Protein AF-A0A7S1CUQ1-F1 (afdb_monomer_lite)

Structure (mmCIF, N/CA/C/O backbone):
data_AF-A0A7S1CUQ1-F1
#
_entry.id   AF-A0A7S1CUQ1-F1
#
loop_
_atom_site.group_PDB
_atom_site.id
_atom_site.type_symbol
_atom_site.label_atom_id
_atom_site.label_alt_id
_atom_site.label_comp_id
_atom_site.label_asym_id
_atom_site.label_entity_id
_atom_site.label_seq_id
_atom_site.pdbx_PDB_ins_code
_atom_site.Cartn_x
_atom_site.Cartn_y
_atom_site.Cartn_z
_atom_site.occupancy
_atom_site.B_iso_or_equiv
_atom_site.auth_seq_id
_atom_site.auth_comp_id
_atom_site.auth_asym_id
_atom_site.auth_atom_id
_atom_site.pdbx_PDB_model_num
ATOM 1 N N . SER A 1 1 ? -20.634 -3.290 65.071 1.00 40.34 1 SER A N 1
ATOM 2 C CA . SER A 1 1 ? -21.881 -3.116 64.309 1.00 40.34 1 SER A CA 1
ATOM 3 C C . SER A 1 1 ? -21.782 -1.814 63.517 1.00 40.34 1 SER A C 1
ATOM 5 O O . SER A 1 1 ? -21.958 -0.764 64.105 1.00 40.34 1 SER A O 1
ATOM 7 N N . SER A 1 2 ? -21.114 -1.758 62.360 1.00 47.91 2 SER A N 1
ATOM 8 C CA . SER A 1 2 ? -21.542 -2.211 61.019 1.00 47.91 2 SER A CA 1
ATOM 9 C C . SER A 1 2 ? -22.718 -1.411 60.440 1.00 47.91 2 SER A C 1
ATOM 11 O O . SER A 1 2 ? -23.851 -1.873 60.472 1.00 47.91 2 SER A O 1
ATOM 13 N N . SER A 1 3 ? -22.401 -0.230 59.902 1.00 41.84 3 SER A N 1
ATOM 14 C CA . SER A 1 3 ? -23.168 0.565 58.922 1.00 41.84 3 SER A CA 1
ATOM 15 C C . SER A 1 3 ? -22.393 1.883 58.770 1.00 41.84 3 SER A C 1
ATOM 17 O O . SER A 1 3 ? -22.247 2.594 59.753 1.00 41.84 3 SER A O 1
ATOM 19 N N . SER A 1 4 ? -21.761 2.254 57.664 1.00 41.06 4 SER A N 1
ATOM 20 C CA . SER A 1 4 ? -22.208 2.156 56.281 1.00 41.06 4 SER A CA 1
ATOM 21 C C . SER A 1 4 ? -20.997 2.257 55.351 1.00 41.06 4 SER A C 1
ATOM 23 O O . SER A 1 4 ? -20.430 3.321 55.110 1.00 41.06 4 SER A O 1
ATOM 25 N N . SER A 1 5 ? -20.617 1.096 54.842 1.00 43.72 5 SER A N 1
ATOM 26 C CA . SER A 1 5 ? -19.884 0.898 53.604 1.00 43.72 5 SER A CA 1
ATOM 27 C C . SER A 1 5 ? -20.591 1.556 52.408 1.00 43.72 5 SER A C 1
ATOM 29 O O . SER A 1 5 ? -21.818 1.603 52.347 1.00 43.72 5 SER A O 1
ATOM 31 N N . SER A 1 6 ? -19.774 1.960 51.430 1.00 38.28 6 SER A N 1
ATOM 32 C CA . SER A 1 6 ? -20.094 2.066 49.997 1.00 38.28 6 SER A CA 1
ATOM 33 C C . SER A 1 6 ? -20.967 3.225 49.491 1.00 38.28 6 SER A C 1
ATOM 35 O O . SER A 1 6 ? -21.843 3.016 48.655 1.00 38.28 6 SER A O 1
ATOM 37 N N . SER A 1 7 ? -20.663 4.467 49.867 1.00 38.88 7 SER A N 1
ATOM 38 C CA . SER A 1 7 ? -21.074 5.646 49.086 1.00 38.88 7 SER A CA 1
ATOM 39 C C . SER A 1 7 ? -19.852 6.494 48.717 1.00 38.88 7 SER A C 1
ATOM 41 O O . SER A 1 7 ? -19.247 7.088 49.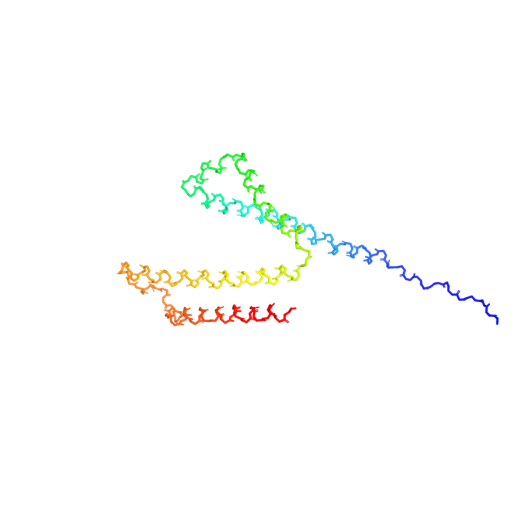603 1.00 38.88 7 SER A O 1
ATOM 43 N N . SER A 1 8 ? -19.527 6.558 47.416 1.00 43.81 8 SER A N 1
ATOM 44 C CA . SER A 1 8 ? -18.568 7.486 46.759 1.00 43.81 8 SER A CA 1
ATOM 45 C C . SER A 1 8 ? -17.245 6.932 46.204 1.00 43.81 8 SER A C 1
ATOM 47 O O . SER A 1 8 ? -16.272 7.666 46.086 1.00 43.81 8 SER A O 1
ATOM 49 N N . GLN A 1 9 ? -17.221 5.690 45.711 1.00 41.03 9 GLN A N 1
ATOM 50 C CA . GLN A 1 9 ? -16.266 5.281 44.663 1.00 41.03 9 GLN A CA 1
ATOM 51 C C . GLN A 1 9 ? -17.014 4.921 43.372 1.00 41.03 9 GLN A C 1
ATOM 53 O O . GLN A 1 9 ? -17.040 3.788 42.909 1.00 41.03 9 GLN A O 1
ATOM 58 N N . ARG A 1 10 ? -17.660 5.926 42.780 1.00 45.12 10 ARG A N 1
ATOM 59 C CA . ARG A 1 10 ? -17.940 5.957 41.342 1.00 45.12 10 ARG A CA 1
ATOM 60 C C . ARG A 1 10 ? -17.216 7.179 40.798 1.00 45.12 10 ARG A C 1
ATOM 62 O O . ARG A 1 10 ? -17.813 8.244 40.681 1.00 45.12 10 ARG A O 1
ATOM 69 N N . HIS A 1 11 ? -15.931 7.038 40.477 1.00 47.91 11 HIS A N 1
ATOM 70 C CA . HIS A 1 11 ? -15.321 7.945 39.510 1.00 47.91 11 HIS A CA 1
ATOM 71 C C . HIS A 1 11 ? -15.984 7.648 38.164 1.00 47.91 11 HIS A C 1
ATOM 73 O O . HIS A 1 11 ? -15.511 6.830 37.379 1.00 47.91 11 HIS A O 1
ATOM 79 N N . GLY A 1 12 ? -17.150 8.259 37.939 1.00 56.62 12 GLY A N 1
ATOM 80 C CA . GLY A 1 12 ? -17.695 8.400 36.603 1.00 56.62 12 GLY A CA 1
ATOM 81 C C . GLY A 1 12 ? -16.623 9.099 35.786 1.00 56.62 12 GLY A C 1
ATOM 82 O O . GLY A 1 12 ? -16.204 10.198 36.145 1.00 56.62 12 GLY A O 1
ATOM 83 N N . VAL A 1 13 ? -16.120 8.414 34.759 1.00 65.50 13 VAL A N 1
ATOM 84 C CA . VAL A 1 13 ? -15.209 8.978 33.758 1.00 65.50 13 VAL A CA 1
ATOM 85 C C . VAL A 1 13 ? -15.659 10.402 33.459 1.00 65.50 13 VAL A C 1
ATOM 87 O O . VAL A 1 13 ? -16.809 10.617 33.070 1.00 65.50 13 VAL A O 1
ATOM 90 N N . ALA A 1 14 ? -14.785 11.372 33.734 1.00 80.44 14 ALA A N 1
ATOM 91 C CA . ALA A 1 14 ? -15.136 12.776 33.625 1.00 80.44 14 ALA A CA 1
ATOM 92 C C . ALA A 1 14 ? -15.686 13.063 32.221 1.00 80.44 14 ALA A C 1
ATOM 94 O O . ALA A 1 14 ? -15.200 12.512 31.233 1.00 80.44 14 ALA A O 1
ATOM 95 N N . TRP A 1 15 ? -16.716 13.903 32.119 1.00 84.12 15 TRP A N 1
ATOM 96 C CA . TRP A 1 15 ? -17.412 14.157 30.851 1.00 84.12 15 TRP A CA 1
ATOM 97 C C . TRP A 1 15 ? -16.450 14.590 29.727 1.00 84.12 15 TRP A C 1
ATOM 99 O O . TRP A 1 15 ? -16.605 14.168 28.582 1.00 84.12 15 TRP A O 1
ATOM 109 N N . TRP A 1 16 ? -15.400 15.339 30.080 1.00 83.25 16 TRP A N 1
ATOM 110 C CA . TRP A 1 16 ? -14.325 15.740 29.176 1.00 83.25 16 TRP A CA 1
ATOM 111 C C . TRP A 1 16 ? -13.490 14.547 28.691 1.00 83.25 16 TRP A C 1
ATOM 113 O O . TRP A 1 16 ? -13.152 14.482 27.515 1.00 83.25 16 TRP A O 1
ATOM 123 N N . ALA A 1 17 ? -13.219 13.556 29.544 1.00 85.94 17 ALA A N 1
ATOM 124 C CA . ALA A 1 17 ? -12.488 12.348 29.163 1.00 85.94 17 ALA A CA 1
ATOM 125 C C . ALA A 1 17 ? -13.306 11.504 28.173 1.00 85.94 17 ALA A C 1
ATOM 127 O O . ALA A 1 17 ? -12.757 10.953 27.220 1.00 85.94 17 ALA A O 1
ATOM 128 N N . LYS A 1 18 ? -14.636 11.472 28.336 1.00 84.19 18 LYS A N 1
ATOM 129 C CA . LYS A 1 18 ? -15.547 10.830 27.377 1.00 84.19 18 LYS A CA 1
ATOM 130 C C . LYS A 1 18 ? -15.599 11.583 26.040 1.00 84.19 18 LYS A C 1
ATOM 132 O O . LYS A 1 18 ? -15.621 10.944 24.989 1.00 84.19 18 LYS A O 1
ATOM 137 N N . ALA A 1 19 ? -15.576 12.917 26.068 1.00 87.62 19 ALA A N 1
ATOM 138 C CA . ALA A 1 19 ? -15.524 13.745 24.863 1.00 87.62 19 ALA A CA 1
ATOM 139 C C . ALA A 1 19 ? -14.207 13.549 24.090 1.00 87.62 19 ALA A C 1
ATOM 141 O O . ALA A 1 19 ? -14.240 13.304 22.886 1.00 87.62 19 ALA A O 1
ATOM 142 N N . ILE A 1 20 ? -13.065 13.559 24.785 1.00 90.38 20 ILE A N 1
ATOM 143 C CA . ILE A 1 20 ? -11.745 13.315 24.183 1.00 90.38 20 ILE A CA 1
ATOM 144 C C . ILE A 1 20 ? -11.668 11.897 23.607 1.00 90.38 20 ILE A C 1
ATOM 146 O O . ILE A 1 20 ? -11.260 11.730 22.461 1.00 90.38 20 ILE A O 1
ATOM 150 N N . GLY A 1 21 ? -12.128 10.882 24.347 1.00 87.62 21 GLY A N 1
ATOM 151 C CA . GLY A 1 21 ? -12.167 9.504 23.849 1.00 87.62 21 GLY A CA 1
ATOM 152 C C . GLY A 1 21 ? -13.029 9.351 22.592 1.00 87.62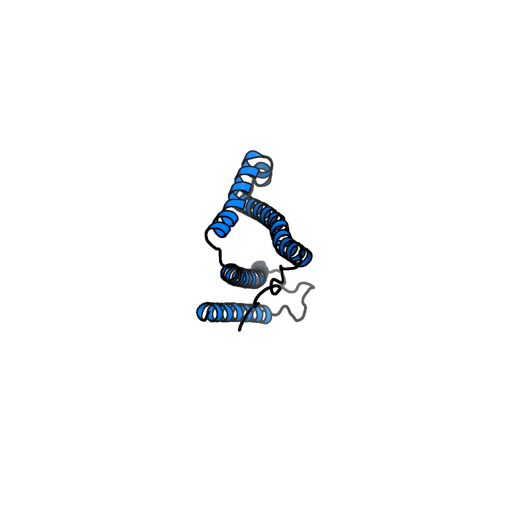 21 GLY A C 1
ATOM 153 O O . GLY A 1 21 ? -12.641 8.667 21.652 1.00 87.62 21 GLY A O 1
ATOM 154 N N . THR A 1 22 ? -14.164 10.051 22.534 1.00 88.31 22 THR A N 1
ATOM 155 C CA . THR A 1 22 ? -15.039 10.054 21.351 1.00 88.31 22 THR A CA 1
ATOM 156 C C . THR A 1 22 ? -14.371 10.748 20.161 1.00 88.31 22 THR A C 1
ATOM 158 O O . THR A 1 22 ? -14.421 10.233 19.046 1.00 88.31 22 THR A O 1
ATOM 161 N N . PHE A 1 23 ? -13.692 11.876 20.385 1.00 91.50 23 PHE A N 1
ATOM 162 C CA . PHE A 1 23 ? -12.961 12.591 19.336 1.00 91.50 23 PHE A CA 1
ATOM 163 C C . PHE A 1 23 ? -11.832 11.741 18.736 1.00 91.50 23 PHE A C 1
ATOM 165 O O . PHE A 1 23 ? -11.708 11.669 17.514 1.00 91.50 23 PHE A O 1
ATOM 172 N N . ILE A 1 24 ? -11.070 11.036 19.580 1.00 93.50 24 ILE A N 1
ATOM 173 C CA . ILE A 1 24 ? -9.972 10.150 19.155 1.00 93.50 24 ILE A CA 1
ATOM 174 C C . ILE A 1 24 ? -10.472 9.013 18.253 1.00 93.50 24 ILE A C 1
ATOM 176 O O . ILE A 1 24 ? -9.732 8.570 17.384 1.00 93.50 24 ILE A O 1
ATOM 180 N N . VAL A 1 25 ? -11.713 8.551 18.427 1.00 91.81 25 VAL A N 1
ATOM 181 C CA . VAL A 1 25 ? -12.300 7.492 17.588 1.00 91.81 25 VAL A CA 1
ATOM 182 C C . VAL A 1 25 ? -12.936 8.055 16.314 1.00 91.81 25 VAL A C 1
ATOM 184 O O . VAL A 1 25 ? -12.790 7.468 15.244 1.00 91.81 25 VAL A O 1
ATOM 187 N N . ILE A 1 26 ? -13.627 9.196 16.395 1.00 92.50 26 ILE A N 1
ATOM 188 C CA . ILE A 1 26 ? -14.319 9.791 15.238 1.00 92.50 26 ILE A CA 1
ATOM 189 C C . ILE A 1 26 ? -13.329 10.381 14.230 1.00 92.50 26 ILE A C 1
ATOM 191 O O . ILE A 1 26 ? -13.549 10.262 13.028 1.00 92.50 26 ILE A O 1
ATOM 195 N N . TYR A 1 27 ? -12.240 10.996 14.692 1.00 93.06 27 TYR A N 1
ATOM 196 C CA . TYR A 1 27 ? -11.244 11.605 13.812 1.00 93.06 27 TYR A CA 1
ATOM 197 C C . TYR A 1 27 ? -10.663 10.627 12.767 1.00 93.06 27 TYR A C 1
ATOM 199 O O . TYR A 1 27 ? -10.801 10.905 11.575 1.00 93.06 27 TYR A O 1
ATOM 207 N N . PRO A 1 28 ? -10.091 9.464 13.143 1.00 90.88 28 PRO A N 1
ATOM 208 C CA . PRO A 1 28 ? -9.582 8.499 12.169 1.00 90.88 28 PRO A CA 1
ATOM 209 C C . PRO A 1 28 ? -10.696 7.879 11.318 1.00 90.88 28 PRO A C 1
ATOM 211 O O . PRO A 1 28 ? -10.455 7.524 10.167 1.00 90.88 28 PRO A O 1
ATOM 214 N N . ALA A 1 29 ? -11.925 7.780 11.838 1.00 88.69 29 ALA A N 1
ATOM 215 C CA . ALA A 1 29 ? -13.063 7.331 11.040 1.00 88.69 29 ALA A CA 1
ATOM 216 C C . ALA A 1 29 ? -13.395 8.325 9.912 1.00 88.69 29 ALA A C 1
ATOM 218 O O . ALA A 1 29 ? -13.686 7.898 8.798 1.00 88.69 29 ALA A O 1
ATOM 219 N N . LEU A 1 30 ? -13.317 9.635 10.175 1.00 90.81 30 LEU A N 1
ATOM 220 C CA . LEU A 1 30 ? -13.511 10.678 9.163 1.00 90.81 30 LEU A CA 1
ATOM 221 C C . LEU A 1 30 ? -12.349 10.737 8.165 1.00 90.81 30 LEU A C 1
ATOM 223 O O . LEU A 1 30 ? -12.589 10.840 6.962 1.00 90.81 30 LEU A O 1
ATOM 227 N N . ASP A 1 31 ? -11.112 10.625 8.647 1.00 91.81 31 ASP A N 1
ATOM 228 C CA . ASP A 1 31 ? -9.911 10.578 7.802 1.00 91.81 31 ASP A CA 1
ATOM 229 C C . ASP A 1 31 ? -9.947 9.382 6.829 1.00 91.81 31 ASP A C 1
ATOM 231 O O . ASP A 1 31 ? -9.721 9.524 5.622 1.00 91.81 31 ASP A O 1
ATOM 235 N N . GLY A 1 32 ? -10.379 8.214 7.319 1.00 86.44 32 GLY A N 1
ATOM 236 C CA . GLY A 1 32 ? -10.519 6.998 6.520 1.00 86.44 32 GLY A CA 1
ATOM 237 C C . GLY A 1 32 ? -11.480 7.127 5.332 1.00 86.44 32 GLY A C 1
ATOM 238 O O . GLY A 1 32 ? -11.251 6.493 4.302 1.00 86.44 32 GLY A O 1
ATOM 239 N N . ILE A 1 33 ? -12.513 7.977 5.415 1.00 88.56 33 ILE A N 1
ATOM 240 C CA . ILE A 1 33 ? -13.457 8.209 4.302 1.00 88.56 33 ILE A CA 1
ATOM 241 C C . ILE A 1 33 ? -12.740 8.858 3.112 1.00 88.56 33 ILE A C 1
ATOM 243 O O . ILE A 1 33 ? -12.968 8.476 1.959 1.00 88.56 33 ILE A O 1
ATOM 247 N N . GLY A 1 34 ? -11.856 9.823 3.382 1.00 87.75 34 GLY A N 1
ATOM 248 C CA . GLY A 1 34 ? -11.081 10.509 2.350 1.00 87.75 34 GLY A CA 1
ATOM 249 C C . GLY A 1 34 ? -10.107 9.562 1.654 1.00 87.75 34 GLY A C 1
ATOM 250 O O . GLY A 1 34 ? -10.100 9.469 0.424 1.00 87.75 34 GLY A O 1
ATOM 251 N N . VAL A 1 35 ? -9.345 8.801 2.444 1.00 87.75 35 VAL A N 1
ATOM 252 C CA . VAL A 1 35 ? -8.374 7.819 1.935 1.00 87.75 35 VAL A CA 1
ATOM 253 C C . VAL A 1 35 ? -9.066 6.716 1.129 1.00 87.75 35 VAL A C 1
ATOM 255 O O . VAL A 1 35 ? -8.585 6.338 0.060 1.00 87.75 35 VAL A O 1
ATOM 258 N N . PHE A 1 36 ? -10.228 6.243 1.587 1.00 84.81 36 PHE A N 1
ATOM 259 C CA . PHE A 1 36 ? -11.026 5.244 0.877 1.00 84.81 36 PHE A CA 1
ATOM 260 C C . PHE A 1 36 ? -11.478 5.742 -0.502 1.00 84.81 36 PHE A C 1
ATOM 262 O O . PHE A 1 36 ? -11.291 5.052 -1.506 1.00 84.81 36 PHE A O 1
ATOM 269 N N . SER A 1 37 ? -12.022 6.962 -0.571 1.00 85.94 37 SER A N 1
ATOM 270 C CA . SER A 1 37 ? -12.471 7.562 -1.833 1.00 85.94 37 SER A CA 1
ATOM 271 C C . SER A 1 37 ? -11.310 7.769 -2.811 1.00 85.94 37 SER A C 1
ATOM 273 O O . SER A 1 37 ? -11.412 7.420 -3.990 1.00 85.94 37 SER A O 1
ATOM 275 N N . LEU A 1 38 ? -10.174 8.266 -2.312 1.00 87.25 38 LEU A N 1
ATOM 276 C CA . LEU A 1 38 ? -8.968 8.457 -3.114 1.00 87.25 38 LEU A CA 1
ATOM 277 C C . LEU A 1 38 ? -8.454 7.123 -3.678 1.00 87.25 38 LEU A C 1
ATOM 279 O O . LEU A 1 38 ? -8.149 7.028 -4.866 1.00 87.25 38 LEU A O 1
ATOM 283 N N . GLY A 1 39 ? -8.416 6.076 -2.850 1.00 85.62 39 GLY A N 1
ATOM 284 C CA . GLY A 1 39 ? -8.015 4.737 -3.273 1.00 85.62 39 GLY A CA 1
ATOM 285 C C . GLY A 1 39 ? -8.934 4.160 -4.350 1.00 85.62 39 GLY A C 1
ATOM 286 O O . GLY A 1 39 ? -8.451 3.597 -5.331 1.00 85.62 39 GLY A O 1
ATOM 287 N N . ALA A 1 40 ? -10.253 4.308 -4.197 1.00 85.69 40 ALA A N 1
ATOM 288 C CA . ALA A 1 40 ? -11.229 3.821 -5.172 1.00 85.69 40 ALA A CA 1
ATOM 289 C C . ALA A 1 40 ? -11.083 4.522 -6.534 1.00 85.69 40 ALA A C 1
ATOM 291 O O . ALA A 1 40 ? -11.141 3.866 -7.578 1.00 85.69 40 ALA A O 1
ATOM 292 N N . VAL A 1 41 ? -10.851 5.840 -6.538 1.00 85.31 41 VAL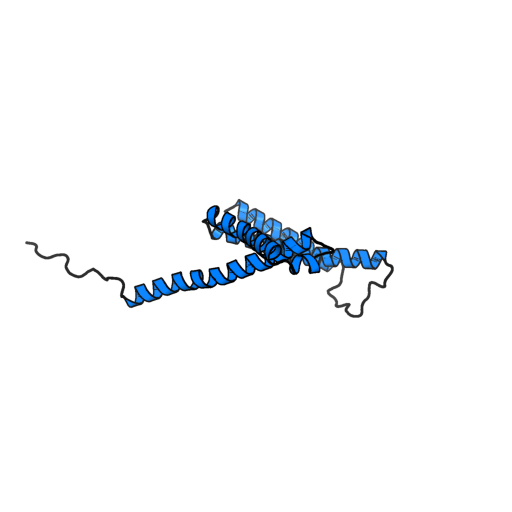 A N 1
ATOM 293 C CA . VAL A 1 41 ? -10.635 6.606 -7.776 1.00 85.31 41 VAL A CA 1
ATOM 294 C C . VAL A 1 41 ? -9.338 6.178 -8.459 1.00 85.31 41 VAL A C 1
ATOM 296 O O . VAL A 1 41 ? -9.383 5.795 -9.628 1.00 85.31 41 VAL A O 1
ATOM 299 N N . SER A 1 42 ? -8.217 6.138 -7.738 1.00 86.94 42 SER A N 1
ATOM 300 C CA . SER A 1 42 ? -6.920 5.748 -8.310 1.00 86.94 42 SER A CA 1
ATOM 301 C C . SER A 1 42 ? -6.949 4.340 -8.910 1.00 86.94 42 SER A C 1
ATOM 303 O O . SER A 1 42 ? -6.471 4.115 -10.021 1.00 86.94 42 SER A O 1
ATOM 305 N N . LEU A 1 43 ? -7.562 3.381 -8.210 1.00 84.06 43 LEU A N 1
ATOM 306 C CA . LEU A 1 43 ? -7.652 1.999 -8.682 1.00 84.06 43 LEU A CA 1
ATOM 307 C C . LEU A 1 43 ? -8.565 1.885 -9.911 1.00 84.06 43 LEU A C 1
ATOM 309 O O . LEU A 1 43 ? -8.245 1.150 -10.846 1.00 84.06 43 LEU A O 1
ATOM 313 N N . SER A 1 44 ? -9.655 2.662 -9.953 1.00 82.94 44 SER A N 1
ATOM 314 C CA . SER A 1 44 ? -10.545 2.716 -11.118 1.00 82.94 44 SER A CA 1
ATOM 315 C C . SER A 1 44 ? -9.846 3.237 -12.378 1.00 82.94 44 SER A C 1
ATOM 317 O O . SER A 1 44 ? -10.073 2.704 -13.463 1.00 82.94 44 SER A O 1
ATOM 319 N N . GLU A 1 45 ? -8.955 4.221 -12.241 1.00 82.56 45 GLU A N 1
ATOM 320 C CA . GLU A 1 45 ? -8.205 4.794 -13.362 1.00 82.56 45 GLU A CA 1
ATOM 321 C C . GLU A 1 45 ? -7.130 3.828 -13.877 1.00 82.56 45 GLU A C 1
ATOM 323 O O . GLU A 1 45 ? -7.023 3.627 -15.088 1.00 82.56 45 GLU A O 1
ATOM 328 N N . ILE A 1 46 ? -6.406 3.146 -12.979 1.00 84.12 46 ILE A N 1
ATOM 329 C CA . ILE A 1 46 ? -5.433 2.104 -13.354 1.00 84.12 46 ILE A CA 1
ATOM 330 C C . ILE A 1 46 ? -6.136 0.936 -14.062 1.00 84.12 46 ILE A C 1
ATOM 332 O O . ILE A 1 46 ? -5.661 0.455 -15.093 1.00 84.12 46 ILE A O 1
ATOM 336 N N . ALA A 1 47 ? -7.287 0.491 -13.547 1.00 81.88 47 ALA A N 1
ATOM 337 C CA . ALA A 1 47 ? -8.071 -0.576 -14.164 1.00 81.88 47 ALA A CA 1
ATOM 338 C C . ALA A 1 47 ? -8.585 -0.177 -15.557 1.00 81.88 47 ALA A C 1
ATOM 340 O O . ALA A 1 47 ? -8.501 -0.973 -16.494 1.00 81.88 47 ALA A O 1
ATOM 341 N N . MET A 1 48 ? -9.060 1.063 -15.716 1.00 76.88 48 MET A N 1
ATOM 342 C CA . MET A 1 48 ? -9.516 1.576 -17.008 1.00 76.88 48 MET A CA 1
ATOM 343 C C . MET A 1 48 ? -8.360 1.692 -18.014 1.00 76.88 48 MET A C 1
ATOM 345 O O . MET A 1 48 ? -8.512 1.278 -19.162 1.00 76.88 48 MET A O 1
ATOM 349 N N . GLY A 1 49 ? -7.190 2.173 -17.580 1.00 77.88 49 GLY A N 1
ATOM 350 C CA . GLY A 1 49 ? -5.986 2.245 -18.415 1.00 77.88 49 GLY A CA 1
ATOM 351 C C . GLY A 1 49 ? -5.455 0.870 -18.836 1.00 77.88 49 GLY A C 1
ATOM 352 O O . GLY A 1 49 ? -4.996 0.702 -19.964 1.00 77.88 49 GLY A O 1
ATOM 353 N N . SER A 1 50 ? -5.577 -0.138 -17.969 1.00 80.75 50 SER A N 1
ATOM 354 C CA . SER A 1 50 ? -5.206 -1.522 -18.294 1.00 80.75 50 SER A CA 1
ATOM 355 C C . SER A 1 50 ? -6.118 -2.136 -19.364 1.00 80.75 50 SER A C 1
ATOM 357 O O . SER A 1 50 ? -5.638 -2.832 -20.263 1.00 80.75 50 SER A O 1
ATOM 359 N N . TRP A 1 51 ? -7.426 -1.859 -19.299 1.00 77.38 51 TRP A N 1
ATOM 360 C CA . TRP A 1 51 ? -8.417 -2.466 -20.194 1.00 77.38 51 TRP A CA 1
ATOM 361 C C . TRP A 1 51 ? -8.523 -1.786 -21.559 1.00 77.38 51 TRP A C 1
ATOM 363 O O . TRP A 1 51 ? -8.741 -2.466 -22.558 1.00 77.38 51 TRP A O 1
ATOM 373 N N . TYR A 1 52 ? -8.386 -0.459 -21.600 1.00 74.00 52 TYR A N 1
ATOM 374 C CA . TYR A 1 52 ? -8.684 0.355 -22.782 1.00 74.00 52 TYR A CA 1
ATOM 375 C C . TYR A 1 52 ? -7.447 0.966 -23.455 1.00 74.00 52 TYR A C 1
ATOM 377 O O . TYR A 1 52 ? -7.625 1.864 -24.258 1.00 74.00 52 TYR A O 1
ATOM 385 N N . LYS A 1 53 ? -6.231 0.485 -23.147 1.00 66.19 53 LYS A N 1
ATOM 386 C CA . LYS A 1 53 ? -4.893 0.900 -23.645 1.00 66.19 53 LYS A CA 1
ATOM 387 C C . LYS A 1 53 ? -4.818 2.045 -24.682 1.00 66.19 53 LYS A C 1
ATOM 389 O O . LYS A 1 53 ? -4.229 3.068 -24.353 1.00 66.19 53 LYS A O 1
ATOM 394 N N . ASP A 1 54 ? -5.400 1.908 -25.878 1.00 63.06 54 ASP A N 1
ATOM 395 C CA . ASP A 1 54 ? -5.330 2.913 -26.959 1.00 63.06 54 ASP A CA 1
ATOM 396 C C . ASP A 1 54 ? -6.522 3.908 -27.023 1.00 63.06 54 ASP A C 1
ATOM 398 O O . ASP A 1 54 ? -6.402 4.980 -27.607 1.00 63.06 54 ASP A O 1
ATOM 402 N N . ASP A 1 55 ? -7.645 3.616 -26.357 1.00 63.78 55 ASP A N 1
ATOM 403 C CA . ASP A 1 55 ? -8.920 4.367 -26.377 1.00 63.78 55 ASP A CA 1
ATOM 404 C C . ASP A 1 55 ? -9.276 5.008 -25.016 1.00 63.78 55 ASP A C 1
ATOM 406 O O . ASP A 1 55 ? -10.432 5.341 -24.721 1.00 63.78 55 ASP A O 1
ATOM 410 N N . VAL A 1 56 ? -8.278 5.205 -24.150 1.00 60.19 56 VAL A N 1
ATOM 411 C CA . VAL A 1 56 ? -8.469 5.725 -22.781 1.00 60.19 56 VAL A CA 1
ATOM 412 C C . VAL A 1 56 ? -9.172 7.088 -22.781 1.00 60.19 56 VAL A C 1
ATOM 414 O O . VAL A 1 56 ? -10.021 7.333 -21.925 1.00 60.19 56 VAL A O 1
ATOM 417 N N . TYR A 1 57 ? -8.892 7.943 -23.772 1.00 57.84 57 TYR A N 1
ATOM 418 C CA . TYR A 1 57 ? -9.522 9.262 -23.911 1.00 57.84 57 TYR A CA 1
ATOM 419 C C . TYR A 1 57 ? -11.022 9.186 -24.237 1.00 57.84 57 TYR A C 1
ATOM 421 O O . TYR A 1 57 ? -11.799 9.975 -23.700 1.00 57.84 57 TYR A O 1
ATOM 429 N N . VAL A 1 58 ? -11.452 8.213 -25.049 1.00 57.69 58 VAL A N 1
ATOM 430 C CA . VAL A 1 58 ? -12.867 8.033 -25.423 1.00 57.69 58 VAL A CA 1
ATOM 431 C C . VAL A 1 58 ? -13.644 7.376 -24.278 1.00 57.69 58 VAL A C 1
ATOM 433 O O . VAL A 1 58 ? -14.768 7.774 -23.969 1.00 57.69 58 VAL A O 1
ATOM 436 N N . ALA A 1 59 ? -13.027 6.419 -23.575 1.00 56.50 59 ALA A N 1
ATOM 437 C CA . ALA A 1 59 ? -13.618 5.776 -22.401 1.00 56.50 59 ALA A CA 1
ATOM 438 C C . ALA A 1 59 ? -13.763 6.729 -21.194 1.00 56.50 59 ALA A C 1
ATOM 440 O O . ALA A 1 59 ? -14.693 6.565 -20.400 1.00 56.50 59 ALA A O 1
ATOM 441 N N . LEU A 1 60 ? -12.898 7.749 -21.078 1.00 57.91 60 LEU A N 1
ATOM 442 C CA . LEU A 1 60 ? -12.967 8.774 -20.025 1.00 57.91 60 LEU A CA 1
ATOM 443 C C . LEU A 1 60 ? -14.178 9.708 -20.165 1.00 57.91 60 LEU A C 1
ATOM 445 O O . LEU A 1 60 ? -14.659 10.250 -19.165 1.00 57.91 60 LEU A O 1
ATOM 449 N N . GLN A 1 61 ? -14.657 9.907 -21.395 1.00 62.50 61 GLN A N 1
ATOM 450 C CA . GLN A 1 61 ? -15.703 10.877 -21.722 1.00 62.50 61 GLN A CA 1
ATOM 451 C C . GLN A 1 61 ? -17.114 10.371 -21.358 1.00 62.50 61 GLN A C 1
ATOM 453 O O . GLN A 1 61 ? -18.018 11.165 -21.090 1.00 62.50 61 GLN A O 1
ATOM 458 N N . ASP A 1 62 ? -17.294 9.051 -21.251 1.00 71.12 62 ASP A N 1
ATOM 459 C CA . ASP A 1 62 ? -18.558 8.427 -20.863 1.00 71.12 62 ASP A CA 1
ATOM 460 C C . ASP A 1 62 ? -18.739 8.390 -19.334 1.00 71.12 62 ASP A C 1
ATOM 462 O O . ASP A 1 62 ? -18.208 7.531 -18.621 1.00 71.12 62 ASP A O 1
ATOM 466 N N . TRP A 1 63 ? -19.601 9.269 -18.818 1.00 68.44 63 TRP A N 1
ATOM 467 C CA . TRP A 1 63 ? -19.948 9.351 -17.390 1.00 68.44 63 TRP A CA 1
ATOM 468 C C . TRP A 1 63 ? -20.456 8.021 -16.796 1.00 68.44 63 TRP A C 1
ATOM 470 O O . TRP A 1 63 ? -20.187 7.715 -15.629 1.00 68.44 63 TRP A O 1
ATOM 480 N N . LYS A 1 64 ? -21.141 7.192 -17.600 1.00 72.12 64 LYS A N 1
ATOM 481 C CA . LYS A 1 64 ? -21.639 5.868 -17.186 1.00 72.12 64 LYS A CA 1
ATOM 482 C C . LYS A 1 64 ? -20.509 4.861 -16.979 1.00 72.12 64 LYS A C 1
ATOM 484 O O . LYS A 1 64 ? -20.486 4.190 -15.950 1.00 72.12 64 LYS A O 1
ATOM 489 N N . LYS A 1 65 ? -19.553 4.787 -17.913 1.00 68.44 65 LYS A N 1
ATOM 490 C CA . LYS A 1 65 ? -18.396 3.883 -17.811 1.00 68.44 65 LYS A CA 1
ATOM 491 C C . LYS A 1 65 ? -17.514 4.285 -16.633 1.00 68.44 65 LYS A C 1
ATOM 493 O O . LYS A 1 65 ? -17.175 3.439 -15.812 1.00 68.44 65 LYS A O 1
ATOM 498 N N . ARG A 1 66 ? -17.270 5.588 -16.460 1.00 67.12 66 ARG A N 1
ATOM 499 C CA . ARG A 1 66 ? -16.513 6.133 -15.322 1.00 67.12 66 ARG A CA 1
ATOM 500 C C . ARG A 1 66 ? -17.139 5.787 -13.968 1.00 67.12 66 ARG A C 1
ATOM 502 O O . ARG A 1 66 ? -16.428 5.454 -13.025 1.00 67.12 66 ARG A O 1
ATOM 509 N N . THR A 1 67 ? -18.465 5.839 -13.862 1.00 73.25 67 THR A N 1
ATOM 510 C CA . THR A 1 67 ? -19.166 5.489 -12.615 1.00 73.25 67 THR A CA 1
ATOM 511 C C . THR A 1 67 ? -19.104 3.988 -12.335 1.00 73.25 67 THR A C 1
ATOM 513 O O . THR A 1 67 ? -18.902 3.585 -11.193 1.00 73.25 67 THR A O 1
ATOM 516 N N . LEU A 1 68 ? -19.202 3.158 -13.374 1.00 78.12 68 LEU A N 1
ATOM 517 C CA . LEU A 1 68 ? -19.132 1.702 -13.248 1.00 78.12 68 LEU A CA 1
ATOM 518 C C . LEU A 1 68 ? -17.722 1.233 -12.856 1.00 78.12 68 LEU A C 1
ATOM 520 O O . LEU A 1 68 ? -17.580 0.394 -11.971 1.00 78.12 68 LEU A O 1
ATOM 524 N N . PHE A 1 69 ? -16.682 1.850 -13.423 1.00 73.06 69 PHE A N 1
ATOM 525 C CA . PHE A 1 69 ? -15.296 1.614 -13.014 1.00 73.06 69 PHE A CA 1
ATOM 526 C C . PHE A 1 69 ? -14.995 2.117 -11.601 1.00 73.06 69 PHE A C 1
ATOM 528 O O . PHE A 1 69 ? -14.254 1.458 -10.880 1.00 73.06 69 PHE A O 1
ATOM 535 N N . ARG A 1 70 ? -15.595 3.228 -11.155 1.00 75.88 70 ARG A N 1
ATOM 536 C CA . ARG A 1 70 ? -15.503 3.671 -9.749 1.00 75.88 70 ARG A CA 1
ATOM 537 C C . ARG A 1 70 ? -16.165 2.686 -8.791 1.00 75.88 70 ARG A C 1
ATOM 539 O O . ARG A 1 70 ? -15.627 2.421 -7.721 1.00 75.88 70 ARG A O 1
ATOM 546 N N . LEU A 1 71 ? -17.296 2.108 -9.195 1.00 77.69 71 LEU A N 1
ATOM 547 C CA . LEU A 1 71 ? -17.991 1.093 -8.410 1.00 77.69 71 LEU A CA 1
ATOM 548 C C . LEU A 1 71 ? -17.152 -0.190 -8.320 1.00 77.69 71 LEU A C 1
ATOM 550 O O . LEU A 1 71 ? -16.937 -0.698 -7.221 1.00 77.69 71 LEU A O 1
ATOM 554 N N . LEU A 1 72 ? -16.566 -0.628 -9.440 1.00 81.81 72 LEU A N 1
ATOM 555 C CA . LEU A 1 72 ? -15.574 -1.708 -9.470 1.00 81.81 72 LEU A CA 1
ATOM 556 C C . LEU A 1 72 ? -14.325 -1.390 -8.640 1.00 81.81 72 LEU A C 1
ATOM 558 O O . LEU A 1 72 ? -13.826 -2.277 -7.964 1.00 81.81 72 LEU A O 1
ATOM 562 N N . GLY A 1 73 ? -13.846 -0.145 -8.645 1.00 78.69 73 GLY A N 1
ATOM 563 C CA . GLY A 1 73 ? -12.699 0.294 -7.847 1.00 78.69 73 GLY A CA 1
ATOM 564 C C . GLY A 1 73 ? -12.963 0.237 -6.342 1.00 78.69 73 GLY A C 1
ATOM 565 O O . GLY A 1 73 ? -12.064 -0.124 -5.589 1.00 78.69 73 GLY A O 1
ATOM 566 N N . SER A 1 74 ? -14.203 0.519 -5.920 1.00 83.06 74 SER A N 1
ATOM 567 C CA . SER A 1 74 ? -14.629 0.466 -4.512 1.00 83.06 74 SER A CA 1
ATOM 568 C C . SER A 1 74 ? -14.905 -0.947 -3.982 1.00 83.06 74 SER A C 1
ATOM 570 O O . SER A 1 74 ? -14.829 -1.185 -2.775 1.00 83.06 74 SER A O 1
ATOM 572 N N . LEU A 1 75 ? -15.207 -1.904 -4.869 1.00 84.31 75 LEU A N 1
ATOM 573 C CA . LEU A 1 75 ? -15.538 -3.279 -4.486 1.00 84.31 75 LEU A CA 1
ATOM 574 C C . LEU A 1 75 ? -14.392 -4.012 -3.766 1.00 84.31 75 LEU A C 1
ATOM 576 O O . LEU A 1 75 ? -14.666 -4.591 -2.718 1.00 84.31 75 LEU A O 1
ATOM 580 N N . PRO A 1 76 ? -13.128 -3.980 -4.232 1.00 81.81 76 PRO A N 1
ATOM 581 C CA . PRO A 1 76 ? -12.008 -4.597 -3.529 1.00 81.81 76 PRO A CA 1
ATOM 582 C C . PRO A 1 76 ? -11.868 -4.103 -2.092 1.00 81.81 76 PRO A C 1
ATOM 584 O O . PRO A 1 76 ? -11.690 -4.907 -1.182 1.00 81.81 76 PRO A O 1
ATOM 587 N N . GLN A 1 77 ? -11.997 -2.793 -1.865 1.00 82.12 77 GLN A N 1
ATOM 588 C CA . GLN A 1 77 ? -11.855 -2.221 -0.526 1.00 82.12 77 GLN A CA 1
ATOM 589 C C . GLN A 1 77 ? -13.050 -2.579 0.366 1.00 82.12 77 GLN A C 1
ATOM 591 O O . GLN A 1 77 ? -12.860 -2.862 1.546 1.00 82.12 77 GLN A O 1
ATOM 596 N N . LEU A 1 78 ? -14.264 -2.635 -0.193 1.00 82.06 78 LEU A N 1
ATOM 597 C CA . LEU A 1 78 ? -15.469 -3.046 0.532 1.00 82.06 78 LEU A CA 1
ATOM 598 C C . LEU A 1 78 ? -15.426 -4.534 0.906 1.00 82.06 78 LEU A C 1
ATOM 600 O O . LEU A 1 78 ? -15.729 -4.899 2.040 1.00 82.06 78 LEU A O 1
ATOM 604 N N . VAL A 1 79 ? -14.991 -5.390 -0.018 1.00 84.06 79 VAL A N 1
ATOM 605 C CA . VAL A 1 79 ? -14.794 -6.824 0.227 1.00 84.06 79 VAL A CA 1
ATOM 606 C C . VAL A 1 79 ? -13.698 -7.030 1.276 1.00 84.06 79 VAL A C 1
ATOM 608 O O . VAL A 1 79 ? -13.932 -7.724 2.263 1.00 84.06 79 VAL A O 1
ATOM 611 N N . CYS A 1 80 ? -12.543 -6.371 1.144 1.00 78.94 80 CYS A N 1
ATOM 612 C CA . CYS A 1 80 ? -11.478 -6.442 2.148 1.00 78.94 80 CYS A CA 1
ATOM 613 C C . CYS A 1 80 ? -11.952 -5.991 3.539 1.00 78.94 80 CYS A C 1
ATOM 615 O O . CYS A 1 80 ? -11.637 -6.657 4.522 1.00 78.94 80 CYS A O 1
ATOM 617 N N . ALA A 1 81 ? -12.754 -4.924 3.627 1.00 81.50 81 ALA A N 1
ATOM 618 C CA . ALA A 1 81 ? -13.304 -4.440 4.894 1.00 81.50 81 ALA A CA 1
ATOM 619 C C . ALA A 1 81 ? -14.313 -5.412 5.539 1.00 81.50 81 ALA A C 1
ATOM 621 O O . ALA A 1 81 ? -14.442 -5.441 6.763 1.00 81.50 81 ALA A O 1
ATOM 622 N N . LEU A 1 82 ? -15.030 -6.214 4.743 1.00 82.31 82 LEU A N 1
ATOM 623 C CA . LEU A 1 82 ? -15.969 -7.219 5.254 1.00 82.31 82 LEU A CA 1
ATOM 624 C C . LEU A 1 82 ? -15.267 -8.487 5.753 1.00 82.31 82 LEU A C 1
ATOM 626 O O . LEU A 1 82 ? -15.687 -9.058 6.761 1.00 82.31 82 LEU A O 1
ATOM 630 N N . PHE A 1 83 ? -14.222 -8.930 5.051 1.00 79.00 83 PHE A N 1
ATOM 631 C CA . PHE A 1 83 ? -13.540 -10.189 5.353 1.00 79.00 83 PHE A CA 1
ATOM 632 C C . PHE A 1 83 ? -12.425 -10.053 6.389 1.00 79.00 83 PHE A C 1
ATOM 634 O O . PHE A 1 83 ? -12.168 -11.012 7.115 1.00 79.00 83 PHE A O 1
ATOM 641 N N . VAL A 1 84 ? -11.778 -8.889 6.492 1.00 74.31 84 VAL A N 1
ATOM 642 C CA . VAL A 1 84 ? -10.607 -8.724 7.356 1.00 74.31 84 VAL A CA 1
ATOM 643 C C . VAL A 1 84 ? -10.880 -7.677 8.428 1.00 74.31 84 VAL A C 1
ATOM 645 O O . VAL A 1 84 ? -10.901 -6.478 8.168 1.00 74.31 84 VAL A O 1
ATOM 648 N N . LYS A 1 85 ? -11.096 -8.151 9.658 1.00 78.25 85 LYS A N 1
ATOM 649 C CA . LYS A 1 85 ? -11.279 -7.301 10.847 1.00 78.25 85 LYS A CA 1
ATOM 650 C C . LYS A 1 85 ? -9.971 -7.040 11.596 1.00 78.25 85 LYS A C 1
ATOM 652 O O . LYS A 1 85 ? -9.887 -6.077 12.353 1.00 78.25 85 LYS A O 1
ATOM 657 N N . ASP A 1 86 ? -8.949 -7.859 11.351 1.00 82.88 86 ASP A N 1
ATOM 658 C CA . ASP A 1 86 ? -7.662 -7.762 12.031 1.00 82.88 86 ASP A CA 1
ATOM 659 C C . ASP A 1 86 ? -6.725 -6.784 11.321 1.00 82.88 86 ASP A C 1
ATOM 661 O O . ASP A 1 86 ? -6.069 -7.105 10.328 1.00 82.88 86 ASP A O 1
ATOM 665 N N . LEU A 1 87 ? -6.626 -5.577 11.882 1.00 79.62 87 LEU A N 1
ATOM 666 C CA . LEU A 1 87 ? -5.783 -4.501 11.356 1.00 79.62 87 LEU A CA 1
ATOM 667 C C . LEU A 1 87 ? -4.294 -4.889 11.303 1.00 79.62 87 LEU A C 1
ATOM 669 O O . LEU A 1 87 ? -3.583 -4.486 10.388 1.00 79.62 87 LEU A O 1
ATOM 673 N N . SER A 1 88 ? -3.841 -5.708 12.260 1.00 80.38 88 SER A N 1
ATOM 674 C CA . SER A 1 88 ? -2.458 -6.201 12.339 1.00 80.38 88 SER A CA 1
ATOM 675 C C . SER A 1 88 ? -2.093 -7.082 11.140 1.00 80.38 88 SER A C 1
ATOM 677 O O . SER A 1 88 ? -1.052 -6.899 10.512 1.00 80.38 88 SER A O 1
ATOM 679 N N . VAL A 1 89 ? -2.998 -7.988 10.757 1.00 80.56 89 VAL A N 1
ATOM 680 C CA . VAL A 1 89 ? -2.807 -8.876 9.605 1.00 80.56 89 VAL A CA 1
ATOM 681 C C . VAL A 1 89 ? -2.738 -8.053 8.319 1.00 80.56 89 VAL A C 1
ATOM 683 O O . VAL A 1 89 ? -1.815 -8.222 7.523 1.00 80.56 89 VAL A O 1
ATOM 686 N N . ILE A 1 90 ? -3.655 -7.095 8.148 1.00 82.38 90 ILE A N 1
ATOM 687 C CA . ILE A 1 90 ? -3.676 -6.199 6.981 1.00 82.38 90 ILE A CA 1
ATOM 688 C C . ILE A 1 90 ? -2.372 -5.404 6.883 1.00 82.38 90 ILE A C 1
ATOM 690 O O . ILE A 1 90 ? -1.783 -5.340 5.803 1.00 82.38 90 ILE A O 1
ATOM 694 N N . ALA A 1 91 ? -1.914 -4.819 7.992 1.00 83.75 91 ALA A N 1
ATOM 695 C CA . ALA A 1 91 ? -0.700 -4.010 8.046 1.00 83.75 91 ALA A CA 1
ATOM 696 C C . ALA A 1 91 ? 0.552 -4.820 7.676 1.00 83.75 91 ALA A C 1
ATOM 698 O O . ALA A 1 91 ? 1.388 -4.340 6.910 1.00 83.75 91 ALA A O 1
ATOM 699 N N . ASN A 1 92 ? 0.652 -6.068 8.142 1.00 81.12 92 ASN A N 1
ATOM 700 C CA . ASN A 1 92 ? 1.770 -6.949 7.797 1.00 81.12 92 ASN A CA 1
ATOM 701 C C . ASN A 1 92 ? 1.791 -7.274 6.295 1.00 81.12 92 ASN A C 1
ATOM 703 O O . ASN A 1 92 ? 2.833 -7.134 5.651 1.00 81.12 92 ASN A O 1
ATOM 707 N N . TYR A 1 93 ? 0.643 -7.628 5.707 1.00 79.69 93 TYR A N 1
ATOM 708 C CA . TYR A 1 93 ? 0.556 -7.915 4.270 1.00 79.69 93 TYR A CA 1
ATOM 709 C C . TYR A 1 93 ? 0.781 -6.675 3.392 1.00 79.69 93 TYR A C 1
ATOM 711 O O . TYR A 1 93 ? 1.475 -6.756 2.376 1.00 79.69 93 TYR A O 1
ATOM 719 N N . THR A 1 94 ? 0.240 -5.515 3.773 1.00 83.94 94 THR A N 1
ATOM 720 C CA . THR A 1 94 ? 0.469 -4.259 3.032 1.00 83.94 94 THR A CA 1
ATOM 721 C C . THR A 1 94 ? 1.910 -3.777 3.159 1.00 83.94 94 THR A C 1
ATOM 723 O O . THR A 1 94 ? 2.477 -3.324 2.164 1.00 83.94 94 THR A O 1
ATOM 726 N N . GLY A 1 95 ? 2.536 -3.926 4.329 1.00 80.12 95 GLY A N 1
ATOM 727 C CA . GLY A 1 95 ? 3.957 -3.642 4.530 1.00 80.12 95 GLY A CA 1
ATOM 728 C C . GLY A 1 95 ? 4.845 -4.521 3.649 1.00 80.12 95 GLY A C 1
ATOM 729 O O . GLY A 1 95 ? 5.692 -4.005 2.920 1.00 80.12 95 GLY A O 1
ATOM 730 N N . LEU A 1 96 ? 4.579 -5.830 3.625 1.00 78.62 96 LEU A N 1
ATOM 731 C CA . LEU A 1 96 ? 5.232 -6.792 2.732 1.00 78.62 96 LEU A CA 1
ATOM 732 C C . LEU A 1 96 ? 5.117 -6.396 1.258 1.00 78.62 96 LEU A C 1
ATOM 734 O O . LEU A 1 96 ? 6.122 -6.324 0.550 1.00 78.62 96 LEU A O 1
ATOM 738 N N . PHE A 1 97 ? 3.898 -6.114 0.799 1.00 79.75 97 PHE A N 1
ATOM 739 C CA . PHE A 1 97 ? 3.645 -5.746 -0.590 1.00 79.75 97 PHE A CA 1
ATOM 740 C C . PHE A 1 97 ? 4.305 -4.413 -0.967 1.00 79.75 97 PHE A C 1
ATOM 742 O O . PHE A 1 97 ? 4.841 -4.277 -2.066 1.00 79.75 97 PHE A O 1
ATOM 749 N N . THR A 1 98 ? 4.313 -3.444 -0.049 1.00 81.88 98 THR A N 1
ATOM 750 C CA . THR A 1 98 ? 4.946 -2.135 -0.260 1.00 81.88 98 THR A CA 1
ATOM 751 C C . THR A 1 98 ? 6.452 -2.277 -0.404 1.00 81.88 98 THR A C 1
ATOM 753 O O . THR A 1 98 ? 7.018 -1.746 -1.354 1.00 81.88 98 THR A O 1
ATOM 756 N N . ILE A 1 99 ? 7.095 -3.040 0.484 1.00 78.62 99 ILE A N 1
ATOM 757 C CA . ILE A 1 99 ? 8.528 -3.341 0.394 1.00 78.62 99 ILE A CA 1
ATOM 758 C C . ILE A 1 99 ? 8.813 -4.046 -0.936 1.00 78.62 99 ILE A C 1
ATOM 760 O O . ILE A 1 99 ? 9.655 -3.590 -1.709 1.00 78.62 99 ILE A O 1
ATOM 764 N N . LEU A 1 100 ? 8.067 -5.106 -1.256 1.00 77.31 100 LEU A N 1
ATOM 765 C CA . LEU A 1 100 ? 8.253 -5.842 -2.503 1.00 77.31 100 LEU A CA 1
ATOM 766 C C . LEU A 1 100 ? 8.141 -4.918 -3.722 1.00 77.31 100 LEU A C 1
ATOM 768 O O . LEU A 1 100 ? 9.043 -4.904 -4.552 1.00 77.31 100 LEU A O 1
ATOM 772 N N . SER A 1 101 ? 7.078 -4.121 -3.824 1.00 79.62 101 SER A N 1
ATOM 773 C CA . SER A 1 101 ? 6.850 -3.234 -4.969 1.00 79.62 101 SER A CA 1
ATOM 774 C C . SER A 1 101 ? 7.890 -2.110 -5.049 1.00 79.62 101 SER A C 1
ATOM 776 O O . SER A 1 101 ? 8.447 -1.860 -6.120 1.00 79.62 101 SER A O 1
ATOM 778 N N . TYR A 1 102 ? 8.221 -1.480 -3.916 1.00 80.44 102 TYR A N 1
ATOM 779 C CA . TYR A 1 102 ? 9.146 -0.346 -3.853 1.00 80.44 102 TYR A CA 1
ATOM 780 C C . TYR A 1 102 ? 10.592 -0.734 -4.162 1.00 80.44 102 TYR A C 1
ATOM 782 O O . TYR A 1 102 ? 11.315 0.064 -4.747 1.00 80.44 102 TYR A O 1
ATOM 790 N N . TYR A 1 103 ? 11.022 -1.951 -3.820 1.00 76.31 103 TYR A N 1
ATOM 791 C CA . TYR A 1 103 ? 12.358 -2.432 -4.179 1.00 76.31 103 TYR A CA 1
ATOM 792 C C . TYR A 1 103 ? 12.383 -3.134 -5.540 1.00 76.31 103 TYR A C 1
ATOM 794 O O . TYR A 1 103 ? 13.305 -2.912 -6.324 1.00 76.31 103 TYR A O 1
ATOM 802 N N . CYS A 1 104 ? 11.376 -3.953 -5.854 1.00 77.00 104 CYS A N 1
ATOM 803 C CA . CYS A 1 104 ? 11.356 -4.736 -7.088 1.00 77.00 104 CYS A CA 1
ATOM 804 C C . CYS A 1 104 ? 11.172 -3.843 -8.317 1.00 77.00 104 CYS A C 1
ATOM 806 O O . CYS A 1 104 ? 11.938 -3.968 -9.268 1.00 77.00 104 CYS A O 1
ATOM 808 N N . CYS A 1 105 ? 10.224 -2.900 -8.292 1.00 77.69 105 CYS A N 1
ATOM 809 C CA . CYS A 1 105 ? 9.903 -2.065 -9.452 1.00 77.69 105 CYS A CA 1
ATOM 810 C C . CYS A 1 105 ? 11.097 -1.228 -9.964 1.00 77.69 105 CYS A C 1
ATOM 812 O O . CYS A 1 105 ? 11.465 -1.390 -11.131 1.00 77.69 105 CYS A O 1
ATOM 814 N N . PRO A 1 106 ? 11.780 -0.397 -9.147 1.00 77.94 106 PRO A N 1
ATOM 815 C CA . PRO A 1 106 ? 12.927 0.371 -9.631 1.00 77.94 106 PRO A CA 1
ATOM 816 C C . PRO A 1 106 ? 14.129 -0.517 -9.968 1.00 77.94 106 PRO A C 1
ATOM 818 O O . PRO A 1 106 ? 14.888 -0.186 -10.876 1.00 77.94 106 PRO A O 1
ATOM 821 N N . CYS A 1 107 ? 14.302 -1.654 -9.285 1.00 73.12 107 CYS A N 1
ATOM 822 C CA . CYS A 1 107 ? 15.408 -2.568 -9.556 1.00 73.12 107 CYS A CA 1
ATOM 823 C C . CYS A 1 107 ? 15.234 -3.284 -10.906 1.00 73.12 107 CYS A C 1
ATOM 825 O O . CYS A 1 107 ? 16.158 -3.298 -11.722 1.00 73.12 107 CYS A O 1
ATOM 827 N N . LEU A 1 108 ? 14.032 -3.799 -11.191 1.00 75.94 108 LEU A N 1
ATOM 828 C CA . LEU A 1 108 ? 13.712 -4.404 -12.486 1.00 75.94 108 LEU A CA 1
ATOM 829 C C . LEU A 1 108 ? 13.798 -3.374 -13.612 1.00 75.94 108 LEU A C 1
ATOM 831 O O . LEU A 1 108 ? 14.361 -3.672 -14.665 1.00 75.94 108 LEU A O 1
ATOM 835 N N . LEU A 1 109 ? 13.292 -2.159 -13.380 1.00 79.62 109 LEU A 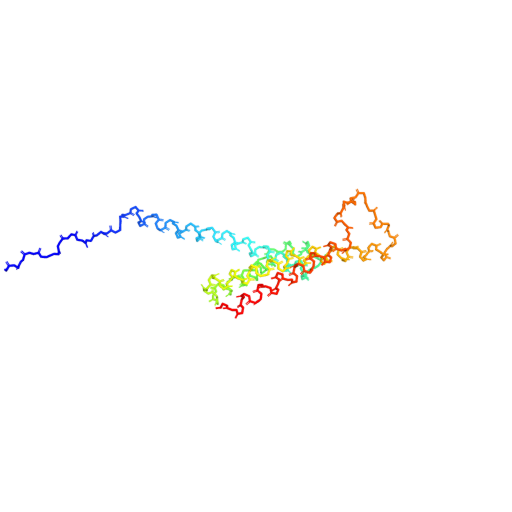N 1
ATOM 836 C CA . LEU A 1 109 ? 13.357 -1.075 -14.356 1.00 79.62 109 LEU A CA 1
ATOM 837 C C . LEU A 1 109 ? 14.810 -0.683 -14.663 1.00 79.62 109 LEU A C 1
ATOM 839 O O . LEU A 1 109 ? 15.158 -0.507 -15.829 1.00 79.62 109 LEU A O 1
ATOM 843 N N . ALA A 1 110 ? 15.673 -0.599 -13.646 1.00 74.88 110 ALA A N 1
ATOM 844 C CA . ALA A 1 110 ? 17.091 -0.294 -13.825 1.00 74.88 110 ALA A CA 1
ATOM 845 C C . ALA A 1 110 ? 17.815 -1.377 -14.643 1.00 74.88 110 ALA A C 1
ATOM 847 O O . ALA A 1 110 ? 18.555 -1.052 -15.573 1.00 74.88 110 ALA A O 1
ATOM 848 N N . ILE A 1 111 ? 17.561 -2.657 -14.353 1.00 74.94 111 ILE A N 1
ATOM 849 C CA . ILE A 1 111 ? 18.167 -3.781 -15.083 1.00 74.94 111 ILE A CA 1
ATOM 850 C C . ILE A 1 111 ? 17.650 -3.841 -16.525 1.00 74.94 111 ILE A C 1
ATOM 852 O O . ILE A 1 111 ? 18.435 -4.027 -17.457 1.00 74.94 111 ILE A O 1
ATOM 856 N N . TYR A 1 112 ? 16.342 -3.670 -16.730 1.00 79.25 112 TYR A N 1
ATOM 857 C CA . TYR A 1 112 ? 15.744 -3.706 -18.064 1.00 79.25 112 TYR A CA 1
ATOM 858 C C . TYR A 1 112 ? 16.203 -2.522 -18.922 1.00 79.25 112 TYR A C 1
ATOM 860 O O . TYR A 1 112 ? 16.562 -2.712 -20.081 1.00 79.25 112 TYR A O 1
ATOM 868 N N . SER A 1 113 ? 16.287 -1.323 -18.337 1.00 75.44 113 SER A N 1
ATOM 869 C CA . SER A 1 113 ? 16.829 -0.128 -18.996 1.00 75.44 113 SER A CA 1
ATOM 870 C C . SER A 1 113 ? 18.261 -0.354 -19.488 1.00 75.44 113 SER A C 1
ATOM 872 O O . SER A 1 113 ? 18.577 -0.070 -20.642 1.00 75.44 113 SER A O 1
ATOM 874 N N . GLN A 1 114 ? 19.119 -0.955 -18.657 1.00 68.00 114 GLN A N 1
ATOM 875 C CA . GLN A 1 114 ? 20.501 -1.257 -19.035 1.00 68.00 114 GLN A CA 1
ATOM 876 C C . GLN A 1 114 ? 20.608 -2.313 -20.142 1.00 68.00 114 GLN A C 1
ATOM 878 O O . GLN A 1 114 ? 21.447 -2.166 -21.031 1.00 68.00 114 GLN A O 1
ATOM 883 N N . ARG A 1 115 ? 19.751 -3.344 -20.131 1.00 70.31 115 ARG A N 1
ATOM 884 C CA . ARG A 1 115 ? 19.683 -4.334 -21.223 1.00 70.31 115 ARG A CA 1
ATOM 885 C C . ARG A 1 115 ? 19.227 -3.693 -22.533 1.00 70.31 115 ARG A C 1
ATOM 887 O O . ARG A 1 115 ? 19.861 -3.896 -23.559 1.00 70.31 115 ARG A O 1
ATOM 894 N N . LEU A 1 116 ? 18.200 -2.849 -22.478 1.00 71.81 116 LEU A N 1
ATOM 895 C CA . LEU A 1 116 ? 17.658 -2.173 -23.656 1.00 71.81 116 LEU A CA 1
ATOM 896 C C . LEU A 1 116 ? 18.655 -1.163 -24.254 1.00 71.81 116 LEU A C 1
ATOM 898 O O . LEU A 1 116 ? 18.743 -1.038 -25.473 1.00 71.81 116 LEU A O 1
ATOM 902 N N . LEU A 1 117 ? 19.459 -0.490 -23.423 1.00 69.50 117 LEU A N 1
ATOM 903 C CA . LEU A 1 117 ? 20.567 0.368 -23.870 1.00 69.50 117 LEU A CA 1
ATOM 904 C C . LEU A 1 117 ? 21.694 -0.429 -24.547 1.00 69.50 117 LEU A C 1
ATOM 906 O O . LEU A 1 117 ? 22.249 0.031 -25.544 1.00 69.50 117 LEU A O 1
ATOM 910 N N . HIS A 1 118 ? 22.009 -1.618 -24.026 1.00 67.38 118 HIS A N 1
ATOM 911 C CA . HIS A 1 118 ? 23.007 -2.514 -24.609 1.00 67.38 118 HIS A CA 1
ATOM 912 C C . HIS A 1 118 ? 22.549 -3.075 -25.966 1.00 67.38 118 HIS A C 1
ATOM 914 O O . HIS A 1 118 ? 23.321 -3.064 -26.923 1.00 67.38 118 HIS A O 1
ATOM 920 N N . ASP A 1 119 ? 21.282 -3.481 -26.078 1.00 75.38 119 ASP A N 1
ATOM 921 C CA . ASP A 1 119 ? 20.709 -4.026 -27.318 1.00 75.38 119 ASP A CA 1
ATOM 922 C C . ASP A 1 119 ? 20.598 -2.974 -28.434 1.00 75.38 119 ASP A C 1
ATOM 924 O O . ASP A 1 119 ? 20.747 -3.297 -29.610 1.00 75.38 119 ASP A O 1
ATOM 928 N N . ASN A 1 120 ? 20.402 -1.698 -28.080 1.00 72.62 120 ASN A N 1
ATOM 929 C CA . ASN A 1 120 ? 20.336 -0.597 -29.047 1.00 72.62 120 ASN A CA 1
ATOM 930 C C . ASN A 1 120 ? 21.707 0.033 -29.375 1.00 72.62 120 ASN A C 1
ATOM 932 O O . ASN A 1 120 ? 21.755 1.028 -30.096 1.00 72.62 120 ASN A O 1
ATOM 936 N N . ASN A 1 121 ? 22.823 -0.530 -28.884 1.00 59.41 121 ASN A N 1
ATOM 937 C CA . ASN A 1 121 ? 24.192 -0.053 -29.155 1.00 59.41 121 ASN A CA 1
ATOM 938 C C . ASN A 1 121 ? 24.427 1.439 -28.809 1.00 59.41 121 ASN A C 1
ATOM 940 O O . ASN A 1 121 ? 25.289 2.108 -29.382 1.00 59.41 121 ASN A O 1
ATOM 944 N N . ILE A 1 122 ? 23.650 1.978 -27.865 1.00 69.81 122 ILE A N 1
ATOM 945 C CA . ILE A 1 122 ? 23.767 3.365 -27.405 1.00 69.81 122 ILE A CA 1
ATOM 946 C C . ILE A 1 122 ? 24.793 3.378 -26.264 1.00 69.81 122 ILE A C 1
ATOM 948 O O . ILE A 1 122 ? 24.712 2.525 -25.375 1.00 69.81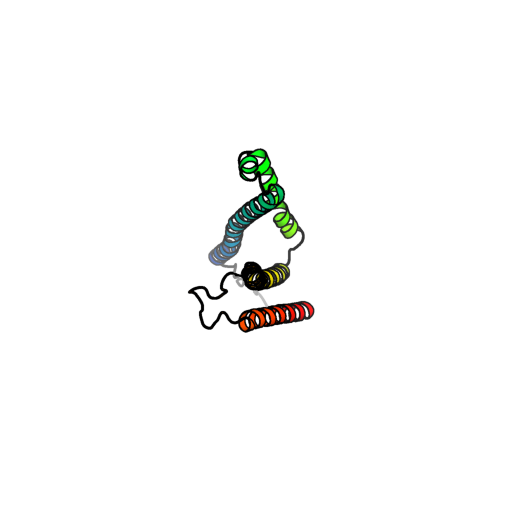 122 ILE A O 1
ATOM 952 N N . PRO A 1 123 ? 25.764 4.313 -26.236 1.00 58.09 123 PRO A N 1
ATOM 953 C CA . PRO A 1 123 ? 26.772 4.350 -25.183 1.00 58.09 123 PRO A CA 1
ATOM 954 C C . PRO A 1 123 ? 26.111 4.418 -23.799 1.00 58.09 123 PRO A C 1
ATOM 956 O O . PRO A 1 123 ? 25.501 5.415 -23.423 1.00 58.09 123 PRO A O 1
ATOM 959 N N . THR A 1 124 ? 26.296 3.364 -23.001 1.00 53.25 124 THR A N 1
ATOM 960 C CA . THR A 1 124 ? 25.811 3.185 -21.614 1.00 53.25 124 THR A CA 1
ATOM 961 C C . THR A 1 124 ? 26.452 4.148 -20.600 1.00 53.25 124 THR A C 1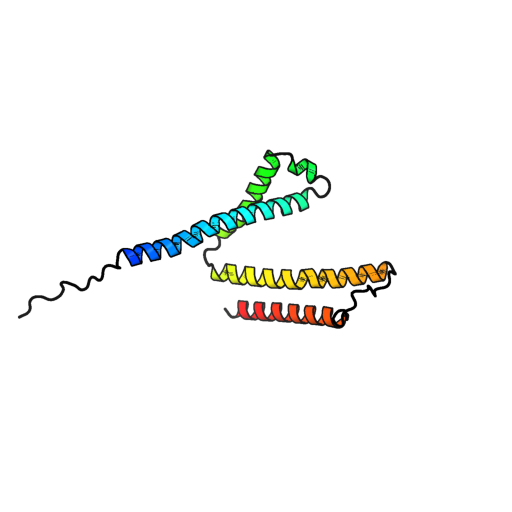
ATOM 963 O O . THR A 1 124 ? 26.279 4.015 -19.385 1.00 53.25 124 THR A O 1
ATOM 966 N N . LYS A 1 125 ? 27.192 5.148 -21.089 1.00 49.47 125 LYS A N 1
ATOM 967 C CA . LYS A 1 125 ? 27.773 6.246 -20.320 1.00 49.47 125 LYS A CA 1
ATOM 968 C C . LYS A 1 125 ? 27.027 7.542 -20.622 1.00 49.47 125 LYS A C 1
ATOM 970 O O . LYS A 1 125 ? 27.460 8.338 -21.446 1.00 49.47 125 LYS A O 1
ATOM 975 N N . THR A 1 126 ? 25.903 7.761 -19.951 1.00 55.78 126 THR A N 1
ATOM 976 C CA . THR A 1 126 ? 25.282 9.090 -19.883 1.00 55.78 126 THR A CA 1
ATOM 977 C C . THR A 1 126 ? 26.036 9.979 -18.886 1.00 55.78 126 THR A C 1
ATOM 979 O O . THR A 1 126 ? 26.704 9.484 -17.978 1.00 55.78 126 THR A O 1
ATOM 982 N N . ALA A 1 127 ? 25.915 11.305 -19.029 1.00 50.22 127 ALA A N 1
ATOM 983 C CA . ALA A 1 127 ? 26.556 12.324 -18.179 1.00 50.22 127 ALA A CA 1
ATOM 984 C C . ALA A 1 127 ? 26.152 12.280 -16.681 1.00 50.22 127 ALA A C 1
ATOM 986 O O . ALA A 1 127 ? 26.654 13.065 -15.884 1.00 50.22 127 ALA A O 1
ATOM 987 N N . TYR A 1 128 ? 25.282 11.339 -16.295 1.00 48.78 128 TYR A N 1
ATOM 988 C CA . TYR A 1 128 ? 24.861 11.039 -14.923 1.00 48.78 128 TYR A CA 1
ATOM 989 C C . TYR A 1 128 ? 25.536 9.771 -14.359 1.00 48.78 128 TYR A C 1
ATOM 991 O O . TYR A 1 128 ? 24.971 9.073 -13.517 1.00 48.78 128 TYR A O 1
ATOM 999 N N . HIS A 1 129 ? 26.753 9.446 -14.812 1.00 43.09 129 HIS A N 1
ATOM 1000 C CA . HIS A 1 129 ? 27.600 8.414 -14.196 1.00 43.09 129 HIS A CA 1
ATOM 1001 C C . HIS A 1 129 ? 28.103 8.892 -12.826 1.00 43.09 129 HIS A C 1
ATOM 1003 O O . HIS A 1 129 ? 29.207 9.409 -12.682 1.00 43.09 129 HIS A O 1
ATOM 1009 N N . ALA A 1 130 ? 27.273 8.739 -11.797 1.00 49.19 130 ALA A N 1
ATOM 1010 C CA . ALA A 1 130 ? 27.738 8.760 -10.416 1.00 49.19 130 ALA A CA 1
ATOM 1011 C C . ALA A 1 130 ? 28.328 7.386 -10.054 1.00 49.19 130 ALA A C 1
ATOM 1013 O O . ALA A 1 130 ? 27.905 6.361 -10.592 1.00 49.19 130 ALA A O 1
ATOM 1014 N N . PHE A 1 131 ? 29.249 7.359 -9.085 1.00 48.19 131 PHE A N 1
ATOM 1015 C CA . PHE A 1 131 ? 29.932 6.174 -8.518 1.00 48.19 131 PHE A CA 1
ATOM 1016 C C . PHE A 1 131 ? 29.001 4.984 -8.161 1.00 48.19 131 PHE A C 1
ATOM 1018 O O . PHE A 1 131 ? 29.455 3.862 -7.956 1.00 48.19 131 PHE A O 1
ATOM 1025 N N . HIS A 1 132 ? 27.692 5.236 -8.099 1.00 47.53 132 HIS A N 1
ATOM 1026 C CA . HIS A 1 132 ? 26.611 4.323 -7.743 1.00 47.53 132 HIS A CA 1
ATOM 1027 C C . HIS A 1 132 ? 26.019 3.525 -8.927 1.00 47.53 132 HIS A C 1
ATOM 1029 O O . HIS A 1 132 ? 25.232 2.604 -8.714 1.00 47.53 132 HIS A O 1
ATOM 1035 N N . SER A 1 133 ? 26.381 3.852 -10.175 1.00 47.22 133 SER A N 1
ATOM 1036 C CA . SER A 1 133 ? 25.900 3.182 -11.397 1.00 47.22 133 SER A CA 1
ATOM 1037 C C . SER A 1 133 ? 26.816 2.026 -11.821 1.00 47.22 133 SER A C 1
ATOM 1039 O O . SER A 1 133 ? 27.196 1.899 -12.985 1.00 47.22 133 SER A O 1
ATOM 1041 N N . ASN A 1 134 ? 27.208 1.182 -10.869 1.00 55.97 134 ASN A N 1
ATOM 1042 C CA . ASN A 1 134 ? 27.908 -0.064 -11.165 1.00 55.97 134 ASN A CA 1
ATOM 1043 C C . ASN A 1 134 ? 26.887 -1.212 -11.157 1.00 55.97 134 ASN A C 1
ATOM 1045 O O . ASN A 1 134 ? 26.030 -1.258 -10.274 1.00 55.97 134 ASN A O 1
ATOM 1049 N N . ILE A 1 135 ? 26.977 -2.152 -12.103 1.00 59.44 135 ILE A N 1
ATOM 1050 C CA . ILE A 1 135 ? 26.067 -3.314 -12.206 1.00 59.44 135 ILE A CA 1
ATOM 1051 C C . ILE A 1 135 ? 25.985 -4.095 -10.875 1.00 59.44 135 ILE A C 1
ATOM 1053 O O . ILE A 1 135 ? 24.948 -4.656 -10.523 1.00 59.44 135 ILE A O 1
ATOM 1057 N N . GLY A 1 136 ? 27.068 -4.051 -10.087 1.00 60.28 136 GLY A N 1
ATOM 1058 C CA . GLY A 1 136 ? 27.156 -4.639 -8.753 1.00 60.28 136 GLY A CA 1
ATOM 1059 C C . GLY A 1 136 ? 26.275 -3.968 -7.694 1.00 60.28 136 GLY A C 1
ATOM 1060 O O . GLY A 1 136 ? 25.799 -4.659 -6.803 1.00 60.28 136 GLY A O 1
ATOM 1061 N N . TRP A 1 137 ? 25.987 -2.666 -7.794 1.00 63.88 137 TRP A N 1
ATOM 1062 C CA . TRP A 1 137 ? 25.053 -1.988 -6.882 1.00 63.88 137 TRP A CA 1
ATOM 1063 C C . TRP A 1 137 ? 23.602 -2.366 -7.174 1.00 63.88 137 TRP A C 1
ATOM 1065 O O . TRP A 1 137 ? 22.830 -2.570 -6.241 1.00 63.88 137 TRP A O 1
ATOM 1075 N N . ALA A 1 138 ? 23.242 -2.538 -8.449 1.00 60.12 138 ALA A N 1
ATOM 1076 C CA . ALA A 1 138 ? 21.926 -3.053 -8.826 1.00 60.12 138 ALA A CA 1
ATOM 1077 C C . ALA A 1 138 ? 21.724 -4.487 -8.306 1.00 60.12 138 ALA A C 1
ATOM 1079 O O . ALA A 1 138 ? 20.697 -4.777 -7.698 1.00 60.12 138 ALA A O 1
ATOM 1080 N N . PHE A 1 139 ? 22.735 -5.354 -8.445 1.00 67.31 139 PHE A N 1
ATOM 1081 C CA . PHE A 1 139 ? 22.719 -6.696 -7.849 1.00 67.31 139 PHE A CA 1
ATOM 1082 C C . PHE A 1 139 ? 22.722 -6.671 -6.315 1.00 67.31 139 PHE A C 1
ATOM 1084 O O . PHE A 1 139 ? 22.018 -7.464 -5.700 1.00 67.31 139 PHE A O 1
ATOM 1091 N N . GLY A 1 140 ? 23.461 -5.752 -5.689 1.00 71.38 140 GLY A N 1
ATOM 1092 C CA . GLY A 1 140 ? 23.490 -5.583 -4.235 1.00 71.38 140 GLY A CA 1
ATOM 1093 C C . GLY A 1 140 ? 22.133 -5.169 -3.668 1.00 71.38 140 GLY A C 1
ATOM 1094 O O . GLY A 1 140 ? 21.677 -5.753 -2.689 1.00 71.38 140 GLY A O 1
ATOM 1095 N N . ILE A 1 141 ? 21.444 -4.232 -4.324 1.00 70.75 141 ILE A N 1
ATOM 1096 C CA . ILE A 1 141 ? 20.080 -3.826 -3.959 1.00 70.75 141 ILE A CA 1
ATOM 1097 C C . ILE A 1 141 ? 19.093 -4.975 -4.197 1.00 70.75 141 ILE A C 1
ATOM 1099 O O . ILE A 1 141 ? 18.199 -5.175 -3.381 1.00 70.75 141 ILE A O 1
ATOM 1103 N N . LEU A 1 142 ? 19.271 -5.769 -5.258 1.00 68.00 142 LEU A N 1
ATOM 1104 C CA . LEU A 1 142 ? 18.420 -6.928 -5.545 1.00 68.00 142 LEU A CA 1
ATOM 1105 C C . LEU A 1 142 ? 18.602 -8.045 -4.505 1.00 68.00 142 LEU A C 1
ATOM 1107 O O . LEU A 1 142 ? 17.619 -8.612 -4.030 1.00 68.00 142 LEU A O 1
ATOM 1111 N N . ILE A 1 143 ? 19.842 -8.327 -4.098 1.00 77.56 143 ILE A N 1
ATOM 1112 C CA . ILE A 1 143 ? 20.153 -9.277 -3.020 1.00 77.56 143 ILE A CA 1
ATOM 1113 C C . ILE A 1 143 ? 19.612 -8.758 -1.688 1.00 77.56 143 ILE A C 1
ATOM 1115 O O . ILE A 1 143 ? 18.998 -9.520 -0.949 1.00 77.56 143 ILE A O 1
ATOM 1119 N N . LEU A 1 144 ? 19.778 -7.469 -1.391 1.00 75.12 144 LEU A N 1
ATOM 1120 C CA . LEU A 1 144 ? 19.251 -6.867 -0.170 1.00 75.12 144 LEU A CA 1
ATOM 1121 C C . LEU A 1 144 ? 17.718 -6.923 -0.139 1.00 75.12 144 LEU A C 1
ATOM 1123 O O . LEU A 1 144 ? 17.158 -7.329 0.872 1.00 75.12 144 LEU A O 1
ATOM 1127 N N . ALA A 1 145 ? 17.048 -6.635 -1.258 1.00 70.12 145 ALA A N 1
ATOM 1128 C CA . ALA A 1 145 ? 15.601 -6.780 -1.397 1.00 70.12 145 ALA A CA 1
ATOM 1129 C C . ALA A 1 145 ? 15.148 -8.239 -1.218 1.00 70.12 145 ALA A C 1
ATOM 1131 O O . ALA A 1 145 ? 14.189 -8.498 -0.495 1.00 70.12 145 ALA A O 1
ATOM 1132 N N . SER A 1 146 ? 15.867 -9.195 -1.815 1.00 76.06 146 SER A N 1
ATOM 1133 C CA . SER A 1 146 ? 15.663 -10.637 -1.619 1.00 76.06 146 SER A CA 1
ATOM 1134 C C . SER A 1 146 ? 15.785 -11.032 -0.143 1.00 76.06 146 SER A C 1
ATOM 1136 O O . SER A 1 146 ? 14.889 -11.678 0.400 1.00 76.06 146 SER A O 1
ATOM 1138 N N . ILE A 1 147 ? 16.832 -10.569 0.545 1.00 81.50 147 ILE A N 1
ATOM 1139 C CA . ILE A 1 147 ? 17.039 -10.818 1.976 1.00 81.50 147 ILE A CA 1
ATOM 1140 C C . ILE A 1 147 ? 15.899 -10.209 2.795 1.00 81.50 147 ILE A C 1
ATOM 1142 O O . ILE A 1 147 ? 15.365 -10.883 3.671 1.00 81.50 147 ILE A O 1
ATOM 1146 N N . THR A 1 148 ? 15.479 -8.973 2.507 1.00 72.38 148 THR A N 1
ATOM 1147 C CA . THR A 1 148 ? 14.347 -8.345 3.203 1.00 72.38 148 THR A CA 1
ATOM 1148 C C . THR A 1 148 ? 13.063 -9.154 3.016 1.00 72.38 148 THR A C 1
ATOM 1150 O O . THR A 1 148 ? 12.358 -9.396 3.990 1.00 72.38 148 THR A O 1
ATOM 1153 N N . ILE A 1 149 ? 12.782 -9.648 1.807 1.00 72.69 149 ILE A N 1
ATOM 1154 C CA . ILE A 1 149 ? 11.614 -10.503 1.539 1.00 72.69 149 ILE A CA 1
ATOM 1155 C C . ILE A 1 149 ? 11.677 -11.794 2.367 1.00 72.69 149 ILE A C 1
ATOM 1157 O O . ILE A 1 149 ? 10.684 -12.172 2.987 1.00 72.69 149 ILE A O 1
ATOM 1161 N N . VAL A 1 150 ? 12.842 -12.446 2.419 1.00 80.25 150 VAL A N 1
ATOM 1162 C CA . VAL A 1 150 ? 13.046 -13.681 3.194 1.00 80.25 150 VAL A CA 1
ATOM 1163 C C . VAL A 1 150 ? 12.887 -13.429 4.695 1.00 80.25 150 VAL A C 1
ATOM 1165 O O . VAL A 1 150 ? 12.194 -14.188 5.366 1.00 80.25 150 VAL A O 1
ATOM 1168 N N . VAL A 1 151 ? 13.466 -12.348 5.225 1.00 78.56 151 VAL A N 1
ATOM 1169 C CA . VAL A 1 151 ? 13.348 -11.978 6.645 1.00 78.56 151 VAL A CA 1
ATOM 1170 C C . VAL A 1 151 ? 11.892 -11.729 7.028 1.00 78.56 151 VAL A C 1
ATOM 1172 O O . VAL A 1 151 ? 11.441 -12.230 8.057 1.00 78.56 151 VAL A O 1
ATOM 1175 N N . VAL A 1 152 ? 11.133 -11.005 6.202 1.00 71.50 152 VAL A N 1
ATOM 1176 C CA . VAL A 1 152 ? 9.730 -10.714 6.519 1.00 71.50 152 VAL A CA 1
ATOM 1177 C C . VAL A 1 152 ? 8.846 -11.958 6.360 1.00 71.50 152 VAL A C 1
ATOM 1179 O O . VAL A 1 152 ? 7.946 -12.159 7.171 1.00 71.50 152 VAL A O 1
ATOM 1182 N N . LEU A 1 153 ? 9.130 -12.846 5.400 1.00 74.00 153 LEU A N 1
ATOM 1183 C CA . LEU A 1 153 ? 8.462 -14.152 5.301 1.00 74.00 153 LEU A CA 1
ATOM 1184 C C . LEU A 1 153 ? 8.714 -15.024 6.534 1.00 74.00 153 LEU A C 1
ATOM 1186 O O . LEU A 1 153 ? 7.774 -15.609 7.065 1.00 74.00 153 LEU A O 1
ATOM 1190 N N . ILE A 1 154 ? 9.959 -15.087 7.011 1.00 79.31 154 ILE A N 1
ATOM 1191 C CA . ILE A 1 154 ? 10.317 -15.839 8.222 1.00 79.31 154 ILE A CA 1
ATOM 1192 C C . ILE A 1 154 ? 9.604 -15.251 9.440 1.00 79.31 154 ILE A C 1
ATOM 1194 O O . ILE A 1 154 ? 9.010 -15.989 10.220 1.00 79.31 154 ILE A O 1
ATOM 1198 N N . MET A 1 155 ? 9.617 -13.927 9.584 1.00 73.12 155 MET A N 1
ATOM 1199 C CA . MET A 1 155 ? 8.956 -13.238 10.691 1.00 73.12 155 MET A CA 1
ATOM 1200 C C . MET A 1 155 ? 7.430 -13.412 10.654 1.00 73.12 155 MET A C 1
ATOM 1202 O O . MET A 1 155 ? 6.818 -13.570 11.704 1.00 73.12 155 MET A O 1
ATOM 1206 N N . SER A 1 156 ? 6.826 -13.458 9.464 1.00 65.88 156 SER A N 1
ATOM 1207 C CA . SER A 1 156 ? 5.396 -13.738 9.284 1.00 65.88 156 SER A CA 1
ATOM 1208 C C . SER A 1 156 ? 5.019 -15.204 9.519 1.00 65.88 156 SER A C 1
ATOM 1210 O O . SER A 1 156 ? 3.849 -15.474 9.759 1.00 65.88 156 SER A O 1
ATOM 1212 N N . LEU A 1 157 ? 5.961 -16.144 9.401 1.00 67.94 157 LEU A N 1
ATOM 1213 C CA . LEU A 1 157 ? 5.740 -17.571 9.668 1.00 67.94 157 LEU A CA 1
ATOM 1214 C C . LEU A 1 157 ? 5.884 -17.910 11.163 1.00 67.94 157 LEU A C 1
ATOM 1216 O O . LEU A 1 157 ? 5.398 -18.944 11.611 1.00 67.94 157 LEU A O 1
ATOM 1220 N N . PHE A 1 158 ? 6.585 -17.061 11.919 1.00 62.84 158 PHE A N 1
ATOM 1221 C CA . PHE A 1 158 ? 6.845 -17.240 13.351 1.00 62.84 158 PHE A CA 1
ATOM 1222 C C . PHE A 1 158 ? 5.837 -16.519 14.265 1.00 62.84 158 PHE A C 1
ATOM 1224 O O . PHE A 1 158 ? 5.888 -16.713 15.480 1.00 62.84 158 PHE A O 1
ATOM 1231 N N . LEU A 1 159 ? 4.967 -15.679 13.694 1.00 52.69 159 LEU A N 1
ATOM 1232 C CA . LEU A 1 159 ? 3.902 -14.937 14.378 1.00 52.69 159 LEU A CA 1
ATOM 1233 C C . LEU A 1 159 ? 2.560 -15.665 14.232 1.00 52.69 159 LEU A C 1
ATOM 1235 O O . LEU A 1 159 ? 1.805 -15.688 15.228 1.00 52.69 159 LEU A O 1
#

Radius of gyration: 26.61 Å; chains: 1; bounding box: 53×33×94 Å

Secondary structure (DSSP, 8-state):
------SS------HHHHHHHHHHHHHHHHHHHHHHHHHHHHHHHHHHHHHHTT-HHHHHH-HHHHHHHHHHHHHHHHHHHHH---HHHHHHHHHHHHHHHHHHHHHHHHHHHHHHHHHTT--S--TT--TT--HHHHHHHHHHHHHHHHHHHHHHH--

Organism: Cyclophora tenuis (NCBI:txid216820)

Sequence (159 aa):
SSSSSSSSQRHGVAWWAKAIGTFIVIYPALDGIGVFSLGAVSLSEIAMGSWYKDDVYVALQDWKKRTLFRLLGSLPQLVCALFVKDLSVIANYTGLFTILSYYCCPCLLAIYSQRLLHDNNIPTKTAYHAFHSNIGWAFGILILASITIVVVLIMSLFL

pLDDT: mean 72.59, std 13.66, range [38.28, 93.5]

Foldseek 3Di:
DDDDDDDDPPPPPPPVNVVVVVCVVVVVVVVVVVVLLVQLLVQLLVVLCVVCVPCSVVLVVDPVSSVVSSVVSNVVVVVCVVPDPDPPVVCLVVVLVCLCCVLVVVLVVLVVVQVVCVVVVHPPDDPPPDPCPDPVNSVVSVVVSVVVNVVSVVVVVVD